Protein AF-A0A1X7VTA6-F1 (afdb_monomer)

Solvent-accessible surface area (backbone atoms only — not comparable to full-atom values): 4985 Å² total; per-residue (Å²): 132,82,76,76,68,67,46,59,56,52,52,30,50,54,24,49,79,68,67,36,52,69,60,19,42,53,51,15,57,76,70,71,42,66,48,58,43,50,51,47,56,50,51,51,56,28,57,76,66,79,47,76,92,79,54,66,70,57,55,62,47,56,78,72,45,90,72,51,68,71,60,39,51,54,52,52,52,55,55,56,61,75,74,108

Nearest PDB structures (foldseek):
  8ruy-assembly1_j  TM=6.886E-01  e=1.708E-03  Chlamydomonas reinhardtii

Sequence (84 aa):
MFVQAGFVFRAIEMNMELFQWERALDLAIRHKTHVDTVLAFRQKYLEEIDSKETVKKFQQYTEKIAIDWDKVIAKVTLEHEKIK

Radius of gyration: 12.66 Å; Cα contacts (8 Å, |Δi|>4): 61; chains: 1; bounding box: 28×28×39 Å

pLDDT: mean 84.78, std 11.54, range [37.69, 93.88]

Secondary structure (DSSP, 8-state):
---SSHHHHHHHHHHHHTT-HHHHHHHHHHTT-SHHHHHHHHHHHHHHTT-----HHHHHHHHHS---HHHHHHHHHHHHHTT-

InterPro domains:
  IPR056157 IFT80/172/WDR35, TPR domain [PF23387] (2-82)

Structure (mmCIF, N/CA/C/O backbone):
data_AF-A0A1X7VTA6-F1
#
_entry.id   AF-A0A1X7VTA6-F1
#
loop_
_atom_site.group_PDB
_atom_site.id
_atom_site.type_symbol
_atom_site.label_atom_id
_atom_site.label_alt_id
_atom_site.label_comp_id
_atom_site.label_asym_id
_atom_site.label_entity_id
_atom_site.label_seq_id
_atom_site.pdbx_PDB_ins_code
_atom_site.Cartn_x
_atom_site.Cartn_y
_atom_site.Cartn_z
_atom_site.occupancy
_atom_site.B_iso_or_equiv
_atom_site.auth_seq_id
_atom_site.auth_comp_id
_atom_site.auth_asym_id
_atom_site.auth_atom_id
_atom_site.pdbx_PDB_model_num
ATOM 1 N N . MET A 1 1 ? 3.664 11.783 -24.225 1.00 37.69 1 MET A N 1
ATOM 2 C CA . MET A 1 1 ? 2.945 10.497 -24.084 1.00 37.69 1 MET A CA 1
ATOM 3 C C . MET A 1 1 ? 3.328 9.906 -22.732 1.00 37.69 1 MET A C 1
ATOM 5 O O . MET A 1 1 ? 4.380 9.306 -22.600 1.00 37.69 1 MET A O 1
ATOM 9 N N . PHE A 1 2 ? 2.542 10.190 -21.695 1.00 46.84 2 PHE A N 1
ATOM 10 C CA . PHE A 1 2 ? 2.897 9.989 -20.284 1.00 46.84 2 PHE A CA 1
ATOM 11 C C . PHE A 1 2 ? 2.449 8.613 -19.758 1.00 46.84 2 PHE A C 1
ATOM 13 O O . PHE A 1 2 ? 1.735 8.509 -18.770 1.00 46.84 2 PHE A O 1
ATOM 20 N N . VAL A 1 3 ? 2.802 7.541 -20.473 1.00 48.97 3 VAL A N 1
ATOM 21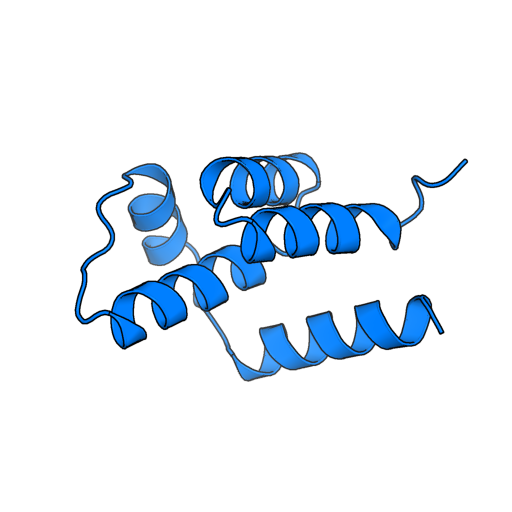 C CA . VAL A 1 3 ? 2.373 6.163 -20.134 1.00 48.97 3 VAL A CA 1
ATOM 22 C C . VAL A 1 3 ? 3.566 5.241 -19.837 1.00 48.97 3 VAL A C 1
ATOM 24 O O . VAL A 1 3 ? 3.401 4.061 -19.551 1.00 48.97 3 VAL A O 1
ATOM 27 N N . GLN A 1 4 ? 4.793 5.759 -19.817 1.00 51.94 4 GLN A N 1
ATOM 28 C CA . GLN A 1 4 ? 5.974 4.962 -19.481 1.00 51.94 4 GLN A CA 1
ATOM 29 C C . GLN A 1 4 ? 6.278 5.085 -17.978 1.00 51.94 4 GLN A C 1
ATOM 31 O O . GLN A 1 4 ? 6.960 6.001 -17.537 1.00 51.94 4 GLN A O 1
ATOM 36 N N . ALA A 1 5 ? 5.699 4.162 -17.202 1.00 55.28 5 ALA A N 1
ATOM 37 C CA . ALA A 1 5 ? 5.941 3.846 -15.784 1.00 55.28 5 ALA A CA 1
ATOM 38 C C . ALA A 1 5 ? 5.664 4.930 -14.710 1.00 55.28 5 ALA A C 1
ATOM 40 O O . ALA A 1 5 ? 4.990 4.612 -13.735 1.00 55.28 5 ALA A O 1
ATOM 41 N N . GLY A 1 6 ? 6.060 6.196 -14.882 1.00 59.81 6 GLY A N 1
ATOM 42 C CA . GLY A 1 6 ? 5.986 7.208 -13.807 1.00 59.81 6 GLY A CA 1
ATOM 43 C C . GLY A 1 6 ? 4.583 7.740 -13.463 1.00 59.81 6 GLY A C 1
ATOM 44 O O . GLY A 1 6 ? 4.339 8.182 -12.344 1.00 59.81 6 GLY A O 1
ATOM 45 N N . PHE A 1 7 ? 3.618 7.674 -14.388 1.00 74.00 7 PHE A N 1
ATOM 46 C CA . PHE A 1 7 ? 2.267 8.225 -1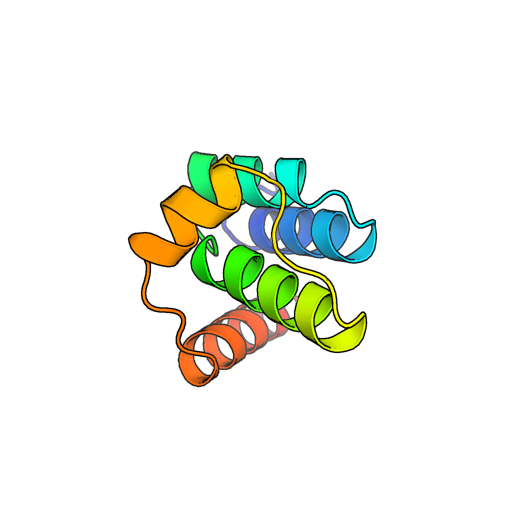4.161 1.00 74.00 7 PHE A CA 1
ATOM 47 C C . PHE A 1 7 ? 1.287 7.229 -13.550 1.00 74.00 7 PHE A C 1
ATOM 49 O O . PHE A 1 7 ? 0.312 7.641 -12.928 1.00 74.00 7 PHE A O 1
ATOM 56 N N . VAL A 1 8 ? 1.528 5.925 -13.712 1.00 83.19 8 VAL A N 1
ATOM 57 C CA . VAL A 1 8 ? 0.625 4.899 -13.173 1.00 83.19 8 VAL A CA 1
ATOM 58 C C . VAL A 1 8 ? 0.737 4.861 -11.656 1.00 83.19 8 VAL A C 1
ATOM 60 O O . VAL A 1 8 ? -0.286 4.901 -10.979 1.00 83.19 8 VAL A O 1
ATOM 63 N N . PHE A 1 9 ? 1.962 4.858 -11.118 1.00 86.19 9 PHE A N 1
ATOM 64 C CA . PHE A 1 9 ? 2.160 4.940 -9.673 1.00 86.19 9 PHE A CA 1
ATOM 65 C C . PHE A 1 9 ? 1.568 6.232 -9.105 1.00 86.19 9 PHE A C 1
ATOM 67 O O . PHE A 1 9 ? 0.804 6.168 -8.151 1.00 86.19 9 PHE A O 1
ATOM 74 N N . ARG A 1 10 ? 1.805 7.383 -9.750 1.00 86.19 10 ARG A N 1
ATOM 75 C CA . ARG A 1 10 ? 1.231 8.662 -9.309 1.00 86.19 10 ARG A CA 1
ATOM 76 C C . ARG A 1 10 ? -0.300 8.662 -9.318 1.00 86.19 10 ARG A C 1
ATOM 78 O O . ARG A 1 10 ? -0.916 9.206 -8.408 1.00 86.19 10 ARG A O 1
ATOM 85 N N . ALA A 1 11 ? -0.927 8.038 -10.316 1.00 88.81 11 ALA A N 1
ATOM 86 C CA . ALA A 1 11 ? -2.377 7.876 -10.346 1.00 88.81 11 ALA A CA 1
ATOM 87 C C . ALA A 1 11 ? -2.869 6.973 -9.204 1.00 88.81 11 ALA A C 1
ATOM 89 O O . ALA A 1 11 ? -3.874 7.290 -8.573 1.00 88.81 11 ALA A O 1
ATOM 90 N N . ILE A 1 12 ? -2.167 5.873 -8.917 1.00 91.00 12 ILE A N 1
ATOM 91 C CA . ILE A 1 12 ? -2.480 4.986 -7.788 1.00 91.00 12 ILE A CA 1
ATOM 92 C C . ILE A 1 12 ? -2.350 5.751 -6.465 1.00 91.00 12 ILE A C 1
ATOM 94 O O . ILE A 1 12 ? -3.297 5.761 -5.687 1.00 91.00 12 ILE A O 1
ATOM 98 N N . GLU A 1 13 ? -1.229 6.438 -6.250 1.00 89.62 13 GLU A N 1
ATOM 99 C CA . GLU A 1 13 ? -0.950 7.265 -5.072 1.00 89.62 13 GLU A CA 1
ATOM 100 C C . GLU A 1 13 ? -2.025 8.331 -4.860 1.00 89.62 13 GLU A C 1
ATOM 102 O O . GLU A 1 13 ? -2.629 8.382 -3.794 1.00 89.62 13 GLU A O 1
ATOM 107 N N . MET A 1 14 ? -2.373 9.088 -5.902 1.00 90.94 14 MET A N 1
ATOM 108 C CA . MET A 1 14 ? -3.439 10.089 -5.834 1.00 90.94 14 MET A CA 1
ATOM 109 C C . MET A 1 14 ? -4.794 9.470 -5.457 1.00 90.94 14 MET A C 1
ATOM 111 O O . MET A 1 14 ? -5.558 10.056 -4.695 1.00 90.94 14 MET A O 1
ATOM 115 N N . ASN A 1 15 ? -5.115 8.273 -5.962 1.00 92.56 15 ASN A N 1
ATOM 116 C CA . ASN A 1 15 ? -6.339 7.581 -5.556 1.00 92.56 15 ASN A CA 1
ATOM 117 C C . ASN A 1 15 ? -6.274 7.116 -4.092 1.00 92.56 15 ASN A C 1
ATOM 119 O O . ASN A 1 15 ? -7.300 7.159 -3.420 1.00 92.56 15 ASN A O 1
ATOM 123 N N . MET A 1 16 ? -5.107 6.709 -3.581 1.00 92.06 16 MET A N 1
ATOM 124 C CA . MET A 1 16 ? -4.931 6.373 -2.161 1.00 92.06 16 MET A CA 1
ATOM 125 C C . MET A 1 16 ? -5.107 7.607 -1.264 1.00 92.06 16 MET A C 1
ATOM 127 O O . MET A 1 16 ? -5.865 7.542 -0.300 1.00 92.06 16 MET A O 1
ATOM 131 N N . GLU A 1 17 ? -4.493 8.741 -1.616 1.00 90.19 17 GLU A N 1
ATOM 132 C CA . GLU A 1 17 ? -4.629 10.020 -0.894 1.00 90.19 17 GLU A CA 1
ATOM 133 C C . GLU A 1 17 ? -6.080 10.530 -0.868 1.00 90.19 17 GLU A C 1
ATOM 135 O O . GLU A 1 17 ? -6.531 11.100 0.122 1.00 90.19 17 GLU A O 1
ATOM 140 N N . LEU A 1 18 ? -6.840 10.290 -1.942 1.00 92.56 18 LEU A N 1
ATOM 141 C CA . LEU A 1 18 ? -8.264 10.630 -2.041 1.00 92.56 18 LEU A CA 1
ATOM 142 C C . LEU A 1 18 ? -9.196 9.568 -1.428 1.00 92.56 18 LEU A C 1
ATOM 144 O O . LEU A 1 18 ? -10.410 9.632 -1.634 1.00 92.56 18 LEU A O 1
ATOM 148 N N . PHE A 1 19 ? -8.654 8.571 -0.721 1.00 90.31 19 PHE A N 1
ATOM 149 C CA . PHE A 1 19 ? -9.386 7.432 -0.149 1.00 90.31 19 PHE A CA 1
ATOM 150 C C . PHE A 1 19 ? -10.195 6.615 -1.177 1.00 90.31 19 PHE A C 1
ATOM 152 O O . PHE A 1 19 ? -11.108 5.862 -0.828 1.00 90.31 19 PHE A O 1
ATOM 159 N N . GLN A 1 20 ? -9.849 6.707 -2.463 1.00 92.94 20 GLN A N 1
ATOM 160 C CA . GLN A 1 20 ? -10.433 5.933 -3.560 1.00 92.94 20 GLN A CA 1
ATOM 161 C C . GLN A 1 20 ? -9.745 4.564 -3.694 1.00 92.94 20 GLN A C 1
ATOM 163 O O . GLN A 1 20 ? -9.243 4.190 -4.756 1.00 92.94 20 GLN A O 1
ATOM 168 N N . TRP A 1 21 ? -9.743 3.792 -2.605 1.00 92.25 21 TRP A N 1
ATOM 169 C CA . TRP A 1 21 ? -9.006 2.530 -2.469 1.00 92.25 21 TRP A CA 1
ATOM 170 C C . TRP A 1 21 ? -9.325 1.502 -3.560 1.00 92.25 21 TRP A C 1
ATOM 172 O O . TRP A 1 21 ? -8.415 0.914 -4.139 1.00 92.25 21 TRP A O 1
ATOM 182 N N . GLU A 1 22 ? -10.601 1.307 -3.899 1.00 91.38 22 GLU A N 1
ATOM 183 C CA . GLU A 1 22 ? -10.990 0.357 -4.951 1.00 91.38 22 GLU A CA 1
ATOM 184 C C . GLU A 1 22 ? -10.442 0.748 -6.326 1.00 91.38 22 GLU A C 1
ATOM 186 O O . GLU A 1 22 ? -10.007 -0.118 -7.084 1.00 91.38 22 GLU A O 1
ATOM 191 N N . ARG A 1 23 ? -10.415 2.050 -6.640 1.00 92.12 23 ARG A N 1
ATOM 192 C CA . ARG A 1 23 ? -9.847 2.554 -7.897 1.00 92.12 23 ARG A CA 1
ATOM 193 C C . ARG A 1 23 ? -8.335 2.394 -7.924 1.00 92.12 23 ARG A C 1
ATOM 195 O O . ARG A 1 23 ? -7.803 1.978 -8.950 1.00 92.12 23 ARG A O 1
ATOM 202 N N . ALA A 1 24 ? -7.659 2.676 -6.809 1.00 93.88 24 ALA A N 1
ATOM 203 C CA . ALA A 1 2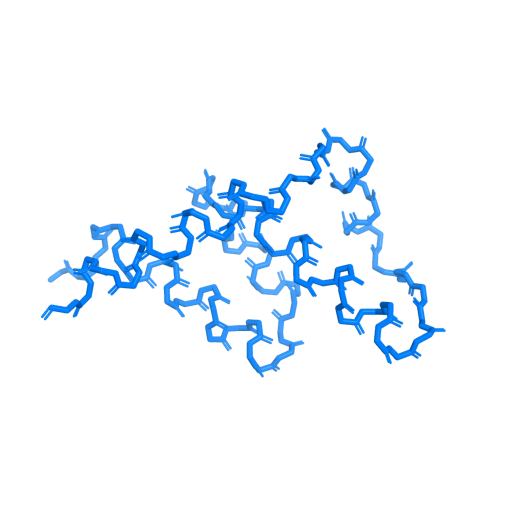4 ? -6.224 2.441 -6.668 1.00 93.88 24 ALA A CA 1
ATOM 204 C C . ALA A 1 24 ? -5.880 0.958 -6.896 1.00 93.88 24 ALA A C 1
ATOM 206 O O . ALA A 1 24 ? -4.980 0.647 -7.675 1.00 93.88 24 ALA A O 1
ATOM 207 N N . LEU A 1 25 ? -6.646 0.045 -6.288 1.00 92.50 25 LEU A N 1
ATOM 208 C CA . LEU A 1 25 ? -6.448 -1.397 -6.430 1.00 92.50 25 LEU A CA 1
ATOM 209 C C . LEU A 1 25 ? -6.727 -1.873 -7.861 1.00 92.50 25 LEU A C 1
ATOM 211 O O . LEU A 1 25 ? -5.929 -2.614 -8.432 1.00 92.50 25 LEU A O 1
ATOM 215 N N . ASP A 1 26 ? -7.824 -1.426 -8.472 1.00 92.31 26 ASP A N 1
ATOM 216 C CA . ASP A 1 26 ? -8.151 -1.779 -9.853 1.00 92.31 26 ASP A CA 1
ATOM 217 C C . ASP A 1 26 ? -7.068 -1.277 -10.830 1.00 92.31 26 ASP A C 1
ATOM 219 O O . ASP A 1 26 ? -6.696 -2.006 -11.752 1.00 92.31 26 ASP A O 1
ATOM 223 N N . LEU A 1 27 ? -6.529 -0.066 -10.635 1.00 91.62 27 LEU A N 1
ATOM 224 C CA . LEU A 1 27 ? -5.405 0.458 -11.424 1.00 91.62 27 LEU A CA 1
ATOM 225 C C . LEU A 1 27 ? -4.147 -0.400 -11.241 1.00 91.62 27 LEU A C 1
ATOM 227 O O . LEU A 1 27 ? -3.533 -0.809 -12.229 1.00 91.62 27 LEU A O 1
ATOM 231 N N . ALA A 1 28 ? -3.805 -0.723 -9.995 1.00 91.19 28 ALA A N 1
ATOM 232 C CA . ALA A 1 28 ? -2.663 -1.563 -9.660 1.00 91.19 28 ALA A CA 1
ATOM 233 C C . ALA A 1 28 ? -2.757 -2.955 -10.316 1.00 91.19 28 ALA A C 1
ATOM 235 O O . ALA A 1 28 ? -1.800 -3.423 -10.935 1.00 91.19 28 ALA A O 1
ATOM 236 N N . ILE A 1 29 ? -3.931 -3.595 -10.272 1.00 91.25 29 ILE A N 1
ATOM 237 C CA . ILE A 1 29 ? -4.172 -4.909 -10.889 1.00 91.25 29 ILE A CA 1
ATOM 238 C C . ILE A 1 29 ? -4.099 -4.827 -12.417 1.00 91.25 29 ILE A C 1
ATOM 240 O O . ILE A 1 29 ? -3.436 -5.657 -13.043 1.00 91.25 29 ILE A O 1
ATOM 244 N N . ARG A 1 30 ? -4.751 -3.830 -13.033 1.00 91.19 30 ARG A N 1
ATOM 245 C CA . ARG A 1 30 ? -4.764 -3.658 -14.500 1.00 91.19 30 ARG A CA 1
ATOM 246 C C . ARG A 1 30 ? -3.360 -3.487 -15.065 1.00 91.19 30 ARG A C 1
ATOM 248 O O . ARG A 1 30 ? -3.039 -4.077 -16.092 1.00 91.19 30 ARG A O 1
ATOM 255 N N . HIS A 1 31 ? -2.532 -2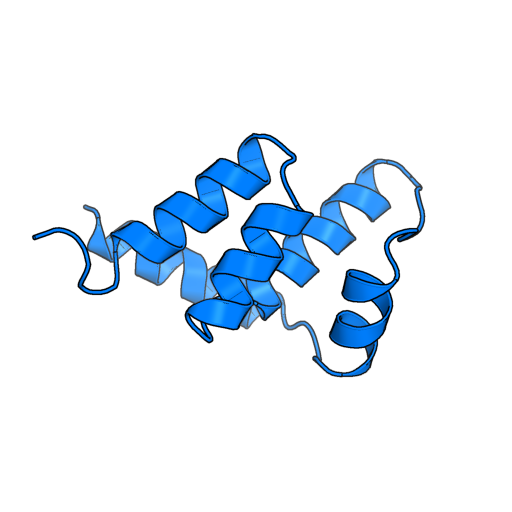.708 -14.378 1.00 88.56 31 HIS A N 1
ATOM 256 C CA . HIS A 1 31 ? -1.148 -2.462 -14.770 1.00 88.56 31 HIS A CA 1
ATOM 257 C C . HIS A 1 31 ? -0.156 -3.466 -14.169 1.00 88.56 31 HIS A C 1
ATOM 259 O O . HIS A 1 31 ? 1.037 -3.371 -14.448 1.00 88.56 31 HIS A O 1
ATOM 265 N N . LYS A 1 32 ? -0.641 -4.441 -13.383 1.00 87.94 32 LYS A N 1
ATOM 266 C CA . LYS A 1 32 ? 0.153 -5.469 -12.690 1.00 87.94 32 LYS A CA 1
ATOM 267 C C . LYS A 1 32 ? 1.334 -4.876 -11.908 1.00 87.94 32 LYS A C 1
ATOM 269 O O . LYS A 1 32 ? 2.432 -5.426 -11.925 1.00 87.94 32 LYS A O 1
ATOM 274 N N . THR A 1 33 ? 1.112 -3.749 -11.235 1.00 88.62 33 THR A N 1
ATOM 275 C CA . THR A 1 33 ? 2.143 -3.001 -10.502 1.00 88.62 33 THR A CA 1
ATOM 276 C C . THR A 1 33 ? 1.596 -2.486 -9.179 1.00 88.62 33 THR A C 1
ATOM 278 O O . THR A 1 33 ? 0.414 -2.172 -9.100 1.00 88.62 33 THR A O 1
ATOM 281 N N . HIS A 1 34 ? 2.447 -2.365 -8.156 1.00 87.75 34 HIS A N 1
ATOM 282 C CA . HIS A 1 34 ? 2.132 -1.708 -6.872 1.00 87.75 34 HIS A CA 1
ATOM 283 C C . HIS A 1 34 ? 0.853 -2.203 -6.166 1.00 87.75 34 HIS A C 1
ATOM 285 O O . HIS A 1 34 ? 0.241 -1.469 -5.394 1.00 87.75 34 HIS A O 1
ATOM 291 N N . VAL A 1 35 ? 0.425 -3.444 -6.425 1.00 91.44 35 VAL A N 1
ATOM 292 C CA . VAL A 1 35 ? -0.751 -4.052 -5.771 1.00 91.44 35 VAL A CA 1
ATOM 293 C C . VAL A 1 35 ? -0.472 -4.262 -4.285 1.00 91.44 35 VAL A C 1
ATOM 295 O O . VAL A 1 35 ? -1.304 -3.941 -3.446 1.00 91.44 35 VAL A O 1
ATOM 298 N N . ASP A 1 36 ? 0.728 -4.741 -3.970 1.00 91.12 36 ASP A N 1
ATOM 299 C CA . ASP A 1 36 ? 1.254 -4.869 -2.613 1.00 91.12 36 ASP A CA 1
ATOM 300 C C . ASP A 1 36 ? 1.270 -3.529 -1.874 1.00 91.12 36 ASP A C 1
ATOM 302 O O . ASP A 1 36 ? 0.830 -3.463 -0.731 1.00 91.12 36 ASP A O 1
ATOM 306 N N . THR A 1 37 ? 1.682 -2.452 -2.548 1.00 91.88 37 THR A N 1
ATOM 307 C CA . THR A 1 37 ? 1.658 -1.094 -1.992 1.00 91.88 37 THR A CA 1
ATOM 308 C C . THR A 1 37 ? 0.244 -0.680 -1.588 1.00 91.88 37 THR A C 1
ATOM 310 O O . THR A 1 37 ? 0.027 -0.278 -0.448 1.00 91.88 37 THR A O 1
ATOM 313 N N . VAL A 1 38 ? -0.744 -0.829 -2.479 1.00 93.31 38 VAL A N 1
ATOM 314 C CA . VAL A 1 38 ? -2.138 -0.449 -2.178 1.00 93.31 38 VAL A CA 1
ATOM 315 C C . VAL A 1 38 ? -2.698 -1.255 -1.003 1.00 93.31 38 VAL A C 1
ATOM 317 O O . VAL A 1 38 ? -3.378 -0.691 -0.146 1.00 93.31 38 VAL A O 1
ATOM 320 N N . LEU A 1 39 ? -2.398 -2.554 -0.934 1.00 92.56 39 LEU A N 1
ATOM 321 C CA . LEU A 1 39 ? -2.830 -3.419 0.167 1.00 92.56 39 LEU A CA 1
ATOM 322 C C . LEU A 1 39 ? -2.171 -3.027 1.496 1.00 92.56 39 LEU A C 1
ATOM 324 O O . LEU A 1 39 ? -2.863 -2.940 2.507 1.00 92.56 39 LEU A O 1
ATOM 328 N N . ALA A 1 40 ? -0.867 -2.736 1.488 1.00 91.62 40 ALA A N 1
ATOM 329 C CA . ALA A 1 40 ? -0.120 -2.319 2.672 1.00 91.62 40 ALA A CA 1
ATOM 330 C C . ALA A 1 40 ? -0.675 -1.016 3.257 1.00 91.62 40 ALA A C 1
ATOM 332 O O . ALA A 1 40 ? -1.046 -0.957 4.429 1.00 91.62 40 ALA A O 1
ATOM 333 N N . PHE A 1 41 ? -0.803 0.021 2.423 1.00 91.75 41 PHE A N 1
ATOM 334 C CA . PHE A 1 41 ? -1.338 1.314 2.851 1.00 91.75 41 PHE A CA 1
ATOM 335 C C . PHE A 1 41 ? -2.780 1.207 3.338 1.00 91.75 41 PHE A C 1
ATOM 337 O O . PHE A 1 41 ? -3.141 1.848 4.323 1.00 91.75 41 PHE A O 1
ATOM 344 N N . ARG A 1 42 ? -3.595 0.365 2.696 1.00 92.12 42 ARG A N 1
ATOM 345 C CA . ARG A 1 42 ? -4.963 0.104 3.138 1.00 92.12 42 ARG A CA 1
ATOM 346 C C . ARG A 1 42 ? -5.002 -0.567 4.510 1.00 92.12 42 ARG A C 1
ATOM 348 O O . ARG A 1 42 ? -5.786 -0.144 5.354 1.00 92.12 42 ARG A O 1
ATOM 355 N N . GLN A 1 43 ? -4.174 -1.586 4.729 1.00 90.19 43 GLN A N 1
ATOM 356 C CA . GLN A 1 43 ? -4.094 -2.274 6.014 1.00 90.19 43 GLN A CA 1
ATOM 357 C C . GLN A 1 43 ? -3.680 -1.303 7.123 1.00 90.19 43 GLN A C 1
ATOM 359 O O . GLN A 1 43 ? -4.373 -1.211 8.130 1.00 90.19 43 GLN A O 1
ATOM 364 N N . LYS A 1 44 ? -2.627 -0.512 6.892 1.00 91.31 44 LYS A N 1
ATOM 365 C CA . LYS A 1 44 ? -2.179 0.515 7.839 1.00 91.31 44 LYS A CA 1
ATOM 366 C C . LYS A 1 44 ? -3.267 1.547 8.133 1.00 91.31 44 LYS A C 1
ATOM 368 O O . LYS A 1 44 ? -3.503 1.861 9.290 1.00 91.31 44 LYS A O 1
ATOM 373 N N . TYR A 1 45 ? -3.960 2.036 7.104 1.00 91.56 45 TYR A N 1
ATOM 374 C CA . TYR A 1 45 ? -5.064 2.980 7.282 1.00 91.56 45 TYR A CA 1
ATOM 375 C C . TYR A 1 45 ? -6.171 2.407 8.174 1.00 91.56 45 TYR A C 1
ATOM 377 O O . TYR A 1 45 ? -6.702 3.117 9.018 1.00 91.56 45 TYR A O 1
ATOM 385 N N . LEU A 1 46 ? -6.521 1.130 7.992 1.00 90.94 46 LEU A N 1
ATOM 386 C CA . LEU A 1 46 ? -7.535 0.459 8.804 1.00 90.94 46 LEU A CA 1
ATOM 387 C C . LEU A 1 46 ? -7.073 0.216 10.245 1.00 90.94 46 LEU A C 1
ATOM 389 O O . LEU A 1 46 ? -7.868 0.414 11.159 1.00 90.94 46 LEU A O 1
ATOM 393 N N . GLU A 1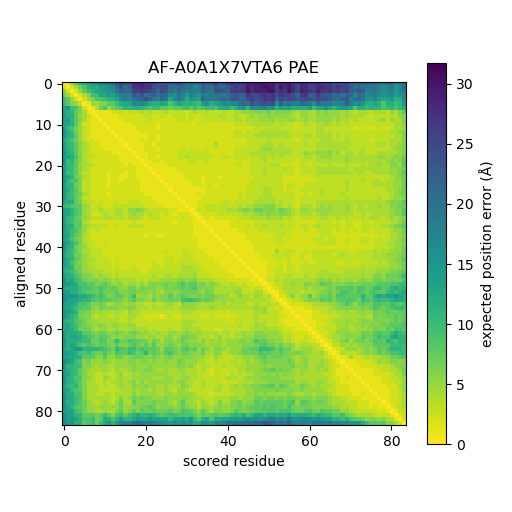 47 ? -5.808 -0.158 10.442 1.00 91.00 47 GLU A N 1
ATOM 394 C CA . GLU A 1 47 ? -5.189 -0.292 11.766 1.00 91.00 47 GLU A CA 1
ATOM 395 C C . GLU A 1 47 ? -5.18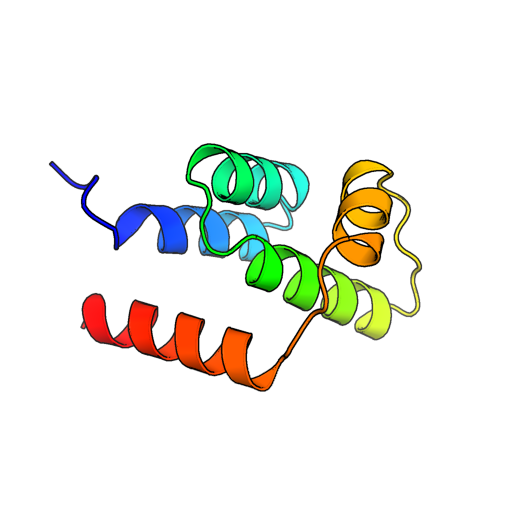2 1.047 12.521 1.00 91.00 47 GLU A C 1
ATOM 397 O O . GLU A 1 47 ? -5.525 1.085 13.696 1.00 91.00 47 GLU A O 1
ATOM 402 N N . GLU A 1 48 ? -4.882 2.160 11.845 1.00 91.56 48 GLU A N 1
ATOM 403 C CA . GLU A 1 48 ? -4.883 3.504 12.446 1.00 91.56 48 GLU A CA 1
ATOM 404 C C . GLU A 1 48 ? -6.268 3.960 12.932 1.00 91.56 48 GLU A C 1
ATOM 406 O O . GLU A 1 48 ? -6.358 4.784 13.843 1.00 91.56 48 GLU A O 1
ATOM 411 N N . ILE A 1 49 ? -7.347 3.437 12.344 1.00 91.44 49 ILE A N 1
ATOM 412 C CA . ILE A 1 49 ? -8.730 3.762 12.729 1.00 91.44 49 ILE A CA 1
ATOM 413 C C . ILE A 1 49 ? -9.415 2.633 13.516 1.00 91.44 49 ILE A C 1
ATOM 415 O O . ILE A 1 49 ? -10.641 2.653 13.647 1.00 91.44 49 ILE A O 1
ATOM 419 N N . ASP A 1 50 ? -8.655 1.636 13.990 1.00 90.88 50 ASP A N 1
ATOM 420 C CA . ASP A 1 50 ? -9.151 0.434 14.683 1.00 90.88 50 ASP A CA 1
ATOM 421 C C . ASP A 1 50 ? -10.312 -0.266 13.943 1.00 90.88 50 ASP A C 1
ATOM 423 O O . ASP A 1 50 ? -11.252 -0.814 14.531 1.00 90.88 50 ASP A O 1
ATOM 427 N N . SER A 1 51 ? -10.258 -0.255 12.611 1.00 90.50 51 SER A N 1
ATOM 428 C CA . SER A 1 51 ? -11.267 -0.854 11.745 1.00 90.50 51 SER A CA 1
ATOM 429 C C . SER A 1 51 ? -10.738 -2.107 11.060 1.00 90.50 51 SER A C 1
ATOM 431 O O . SER A 1 51 ? -9.539 -2.335 10.920 1.00 90.50 51 SER A O 1
ATO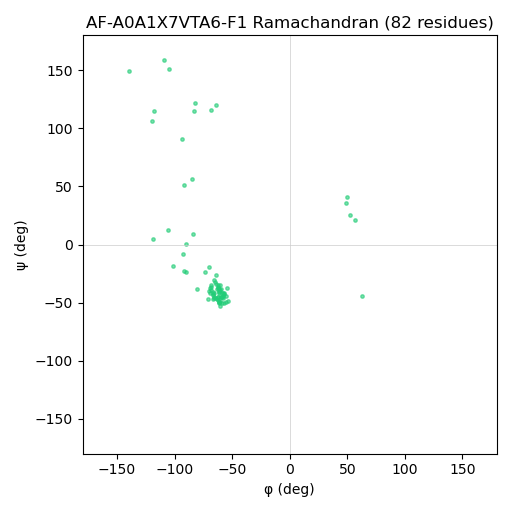M 433 N N . LYS A 1 52 ? -11.662 -2.955 10.613 1.00 86.31 52 LYS A N 1
ATOM 434 C CA . LYS A 1 52 ? -11.342 -4.182 9.880 1.00 86.31 52 LYS A CA 1
ATOM 435 C C . LYS A 1 52 ? -11.651 -4.003 8.407 1.00 86.31 52 LYS A C 1
ATOM 437 O O . LYS A 1 52 ? -12.569 -3.274 8.036 1.00 86.31 52 LYS A O 1
ATOM 442 N N . GLU A 1 53 ? -10.919 -4.721 7.563 1.00 86.38 53 GLU A N 1
ATOM 443 C CA . GLU A 1 53 ? -11.192 -4.706 6.132 1.00 86.38 53 GLU A CA 1
ATOM 444 C C . GLU A 1 53 ? -12.574 -5.304 5.865 1.00 86.38 53 GLU A C 1
ATOM 446 O O . GLU A 1 53 ? -12.840 -6.461 6.191 1.00 86.38 53 GLU A O 1
ATOM 451 N N . THR A 1 54 ? -13.458 -4.511 5.271 1.00 86.69 54 THR A N 1
ATOM 452 C CA . THR A 1 54 ? -14.824 -4.915 4.911 1.00 86.69 54 THR A CA 1
ATOM 453 C C . THR A 1 54 ? -14.946 -5.241 3.428 1.00 86.69 54 THR A C 1
ATOM 455 O O . THR A 1 54 ? -15.882 -5.928 3.011 1.00 86.69 54 THR A O 1
ATOM 458 N N . VAL A 1 55 ? -13.995 -4.779 2.611 1.00 87.69 55 VAL A N 1
ATOM 459 C CA . VAL A 1 55 ? -14.049 -4.946 1.164 1.00 87.69 55 VAL A CA 1
ATOM 460 C C . VAL A 1 55 ? -13.520 -6.328 0.784 1.00 87.69 55 VAL A C 1
ATOM 462 O O . VAL A 1 55 ? -12.331 -6.622 0.904 1.00 87.69 55 VAL A O 1
ATOM 465 N N . LYS A 1 56 ? -14.402 -7.176 0.239 1.00 88.00 56 LYS A N 1
ATOM 466 C CA . LYS A 1 56 ? -14.082 -8.565 -0.150 1.00 88.00 56 LYS A CA 1
ATOM 467 C C . LYS A 1 56 ? -12.883 -8.679 -1.093 1.00 88.00 56 LYS A C 1
ATOM 469 O O . LYS A 1 56 ? -12.107 -9.621 -0.973 1.00 88.00 56 LYS A O 1
ATOM 474 N N . LYS A 1 57 ? -12.728 -7.734 -2.033 1.00 87.81 57 LYS A N 1
ATOM 475 C CA . LYS A 1 57 ? -11.574 -7.707 -2.948 1.00 87.81 57 LYS A CA 1
ATOM 476 C C . LYS A 1 57 ? -10.266 -7.650 -2.155 1.00 87.81 57 LYS A C 1
ATOM 478 O O . LYS A 1 57 ? -9.393 -8.476 -2.379 1.00 87.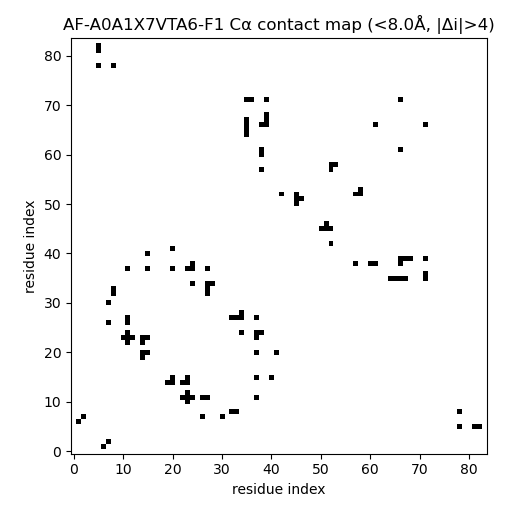81 57 LYS A O 1
ATOM 483 N N . PHE A 1 58 ? -10.157 -6.721 -1.208 1.00 88.62 58 PHE A N 1
ATOM 484 C CA . PHE A 1 58 ? -8.950 -6.540 -0.404 1.00 88.62 58 PHE A CA 1
ATOM 485 C C . PHE A 1 58 ? -8.640 -7.779 0.435 1.00 88.62 58 PHE A C 1
ATOM 487 O O . PHE A 1 58 ? -7.522 -8.270 0.362 1.00 88.62 58 PHE A O 1
ATOM 494 N N . GLN A 1 59 ? -9.638 -8.366 1.103 1.00 88.25 59 GLN A N 1
ATOM 495 C CA . GLN A 1 59 ? -9.464 -9.611 1.868 1.00 88.25 59 GLN A CA 1
ATOM 496 C C . GLN A 1 59 ? -8.850 -10.737 1.016 1.00 88.25 59 GLN A C 1
ATOM 498 O O . GLN A 1 59 ? -7.843 -11.330 1.394 1.00 88.25 59 GLN A O 1
ATOM 503 N N . GLN A 1 60 ? -9.394 -10.971 -0.183 1.00 88.38 60 GLN A N 1
ATOM 504 C CA . GLN A 1 60 ? -8.899 -12.016 -1.087 1.00 88.38 60 GLN A CA 1
ATOM 505 C C . GLN A 1 60 ? -7.465 -11.779 -1.569 1.00 88.38 60 GLN A C 1
ATOM 507 O O . GLN A 1 60 ? -6.738 -12.737 -1.833 1.00 88.38 60 GLN A O 1
ATOM 512 N N . TYR A 1 61 ? -7.075 -10.519 -1.765 1.00 86.38 61 TYR A N 1
ATOM 513 C CA . TYR A 1 61 ? -5.730 -10.182 -2.220 1.00 86.38 61 TYR A CA 1
ATOM 514 C C . TYR A 1 61 ? -4.718 -10.201 -1.074 1.00 86.38 61 TYR A C 1
ATOM 516 O O . TYR A 1 61 ? -3.618 -10.707 -1.279 1.00 86.38 61 TYR A O 1
ATOM 524 N N . THR A 1 62 ? -5.094 -9.746 0.121 1.00 83.56 62 THR A N 1
ATOM 525 C CA . THR A 1 62 ? -4.252 -9.815 1.323 1.00 83.56 62 THR A CA 1
ATOM 526 C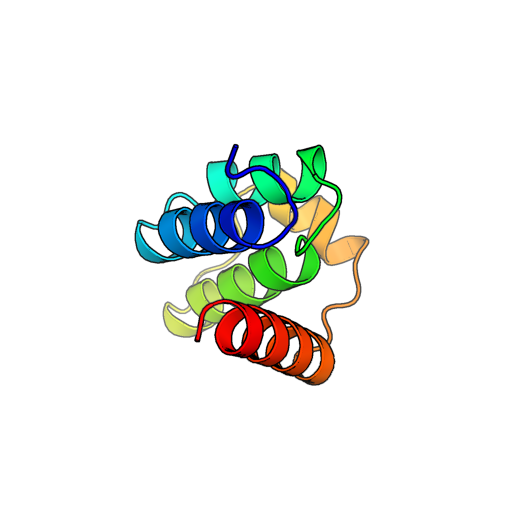 C . THR A 1 62 ? -3.939 -11.260 1.716 1.00 83.56 62 THR A C 1
ATOM 528 O O . THR A 1 62 ? -2.813 -11.559 2.089 1.00 83.56 62 THR A O 1
ATOM 531 N N . GLU A 1 63 ? -4.881 -12.195 1.556 1.00 83.81 63 GLU A N 1
ATOM 532 C CA . GLU A 1 63 ? -4.620 -13.627 1.791 1.00 83.81 63 GLU A CA 1
ATOM 533 C C . GLU A 1 63 ? -3.623 -14.235 0.792 1.00 83.81 63 GLU A C 1
ATOM 535 O O . GLU A 1 63 ? -2.903 -15.179 1.112 1.00 83.81 63 GLU A O 1
ATOM 540 N N . LYS A 1 64 ? -3.583 -13.714 -0.439 1.00 83.19 64 LYS A N 1
ATOM 541 C CA . LYS A 1 64 ? -2.742 -14.243 -1.524 1.00 83.19 64 LYS A CA 1
ATOM 542 C C . LYS A 1 64 ? -1.371 -13.584 -1.605 1.00 83.19 64 LYS A C 1
ATOM 544 O O . LYS A 1 64 ? -0.464 -14.157 -2.208 1.00 83.19 64 LYS A O 1
ATOM 549 N N . ILE A 1 65 ? -1.232 -12.372 -1.080 1.00 81.25 65 ILE A N 1
ATOM 550 C CA . ILE A 1 65 ? -0.046 -11.535 -1.242 1.00 81.25 65 ILE A CA 1
ATOM 551 C C . ILE A 1 65 ? 0.553 -11.284 0.136 1.00 81.25 65 ILE A C 1
ATOM 553 O O . ILE A 1 65 ? -0.037 -10.599 0.964 1.00 81.25 65 ILE A O 1
ATOM 557 N N . ALA A 1 66 ? 1.762 -11.801 0.358 1.00 79.38 66 ALA A N 1
ATOM 558 C CA . ALA A 1 66 ? 2.548 -11.440 1.528 1.00 79.38 66 ALA A CA 1
ATOM 559 C C . ALA A 1 66 ? 2.992 -9.974 1.408 1.00 79.38 66 ALA A C 1
ATOM 561 O O . ALA A 1 66 ? 3.735 -9.618 0.490 1.00 79.38 66 ALA A O 1
ATOM 562 N N . ILE A 1 67 ? 2.512 -9.132 2.321 1.00 84.62 67 ILE A N 1
ATOM 563 C CA . ILE A 1 67 ? 2.861 -7.713 2.381 1.00 84.62 67 ILE A CA 1
ATOM 564 C C . ILE A 1 67 ? 4.199 -7.569 3.111 1.00 84.62 67 ILE A C 1
ATOM 566 O O . ILE A 1 67 ? 4.338 -7.983 4.259 1.00 84.62 67 ILE A O 1
ATOM 570 N N . ASP A 1 68 ? 5.178 -6.973 2.434 1.00 87.44 68 ASP A N 1
ATOM 571 C CA . ASP A 1 68 ? 6.508 -6.681 2.967 1.00 87.44 68 ASP A CA 1
ATOM 572 C C . ASP A 1 68 ? 6.732 -5.167 2.919 1.00 87.44 68 ASP A C 1
ATOM 574 O O . ASP A 1 68 ? 6.911 -4.583 1.845 1.00 87.44 68 ASP A O 1
ATOM 578 N N . TRP A 1 69 ? 6.673 -4.529 4.089 1.00 84.62 69 TRP A N 1
ATOM 579 C CA . TRP A 1 69 ? 6.763 -3.077 4.219 1.00 84.62 69 TRP A CA 1
ATOM 580 C C . TRP A 1 69 ? 8.099 -2.517 3.732 1.00 84.62 69 TRP A C 1
ATOM 582 O O . TRP A 1 69 ? 8.104 -1.456 3.109 1.00 84.62 69 TRP A O 1
ATOM 592 N N . ASP A 1 70 ? 9.204 -3.242 3.914 1.00 87.19 70 ASP A N 1
ATOM 593 C CA . ASP A 1 70 ? 10.523 -2.784 3.469 1.00 87.19 70 ASP A CA 1
ATOM 594 C C . ASP A 1 70 ? 10.580 -2.714 1.939 1.00 87.19 70 ASP A C 1
ATOM 596 O O . ASP A 1 70 ? 11.067 -1.741 1.356 1.00 87.19 70 ASP A O 1
ATOM 600 N N . LYS A 1 71 ? 9.995 -3.711 1.263 1.00 87.56 71 LYS A N 1
ATOM 601 C CA . LYS A 1 71 ? 9.887 -3.714 -0.204 1.00 87.56 71 LYS A CA 1
ATOM 602 C C . LYS A 1 71 ? 8.935 -2.645 -0.718 1.00 87.56 71 LYS A C 1
ATOM 604 O O . LYS A 1 71 ? 9.218 -2.042 -1.753 1.00 87.56 71 LYS A O 1
ATOM 609 N N . VAL A 1 72 ? 7.815 -2.422 -0.032 1.00 88.31 72 VAL A N 1
ATOM 610 C CA . VAL A 1 72 ? 6.849 -1.382 -0.405 1.00 88.31 72 VAL A CA 1
ATOM 611 C C . VAL A 1 72 ? 7.509 -0.008 -0.335 1.00 88.31 72 VAL A C 1
ATOM 613 O O . VAL A 1 72 ? 7.457 0.735 -1.313 1.00 88.31 72 VAL A O 1
ATOM 616 N N . ILE A 1 73 ? 8.189 0.303 0.770 1.00 86.25 73 ILE A N 1
ATOM 617 C CA . ILE A 1 73 ? 8.879 1.585 0.948 1.00 86.25 73 ILE A CA 1
ATOM 618 C C . ILE A 1 73 ? 9.958 1.753 -0.122 1.00 86.25 73 ILE A C 1
ATOM 620 O O . ILE A 1 73 ? 9.952 2.761 -0.822 1.00 86.25 73 ILE A O 1
ATOM 624 N N . ALA A 1 74 ? 10.812 0.746 -0.330 1.00 87.88 74 ALA A N 1
ATOM 625 C CA . ALA A 1 74 ? 11.853 0.806 -1.354 1.00 87.88 74 ALA A CA 1
ATOM 626 C C . ALA A 1 74 ? 11.284 1.072 -2.761 1.00 87.88 74 ALA A C 1
ATOM 628 O O . ALA A 1 74 ? 11.826 1.891 -3.503 1.00 87.88 74 ALA A O 1
ATOM 629 N N . LYS A 1 75 ? 10.165 0.429 -3.130 1.00 85.62 75 LYS A N 1
ATOM 630 C CA . LYS A 1 75 ? 9.480 0.678 -4.410 1.00 85.62 75 LYS A CA 1
ATOM 631 C C . LYS A 1 75 ? 8.958 2.107 -4.511 1.00 85.62 75 LYS A C 1
ATOM 633 O O . LYS A 1 75 ? 9.172 2.742 -5.536 1.00 85.62 75 LYS A O 1
ATOM 638 N N . VAL A 1 76 ? 8.290 2.607 -3.473 1.00 86.00 76 VAL A N 1
ATOM 639 C CA . VAL A 1 76 ? 7.739 3.972 -3.451 1.00 86.00 76 VAL A CA 1
ATOM 640 C C . VAL A 1 76 ? 8.856 5.010 -3.556 1.00 86.00 76 VAL A C 1
ATOM 642 O O . VAL A 1 76 ? 8.766 5.912 -4.384 1.00 86.00 76 VAL A O 1
ATOM 645 N N . THR A 1 77 ? 9.943 4.847 -2.796 1.00 85.31 77 THR A N 1
ATOM 646 C CA . THR A 1 77 ? 11.106 5.743 -2.854 1.00 85.31 77 THR A CA 1
ATOM 647 C C . THR A 1 77 ? 11.716 5.773 -4.253 1.00 85.31 77 THR A C 1
ATOM 649 O O . THR A 1 77 ? 11.947 6.853 -4.790 1.00 85.31 77 THR A O 1
ATOM 652 N N . LEU A 1 78 ? 11.895 4.609 -4.886 1.00 84.94 78 LEU A N 1
ATOM 653 C CA . LEU A 1 78 ? 12.388 4.529 -6.264 1.00 84.94 78 LEU A CA 1
ATOM 654 C C . LEU A 1 78 ? 11.455 5.223 -7.266 1.00 84.94 78 LEU A C 1
ATOM 656 O O . LEU A 1 78 ? 11.927 5.835 -8.220 1.00 84.94 78 LEU A O 1
ATOM 660 N N . GLU A 1 79 ? 10.135 5.125 -7.093 1.00 83.69 79 GLU A N 1
ATOM 661 C CA . GLU A 1 79 ? 9.180 5.821 -7.961 1.00 83.69 79 GLU A CA 1
ATOM 662 C C . GLU A 1 79 ? 9.216 7.343 -7.757 1.00 83.69 79 GLU A C 1
ATOM 664 O O . GLU A 1 79 ? 9.141 8.087 -8.734 1.00 83.69 79 GLU A O 1
ATOM 669 N N . HIS A 1 80 ? 9.399 7.821 -6.524 1.00 77.94 80 HIS A N 1
ATOM 670 C CA . HIS A 1 80 ? 9.559 9.251 -6.233 1.00 77.94 80 HIS A CA 1
ATOM 671 C C . HIS A 1 80 ? 10.873 9.825 -6.774 1.00 77.94 80 HIS A C 1
ATOM 673 O O . HIS A 1 80 ? 10.879 10.949 -7.273 1.00 77.94 80 HIS A O 1
ATOM 679 N N . GLU A 1 81 ? 11.969 9.063 -6.743 1.00 79.50 81 GLU A N 1
ATOM 680 C CA . GLU A 1 81 ? 13.252 9.487 -7.323 1.00 79.50 81 GLU A CA 1
ATOM 681 C C . GLU A 1 81 ? 13.190 9.642 -8.848 1.00 79.50 81 GLU A C 1
ATOM 683 O O . GLU A 1 81 ? 13.833 10.533 -9.394 1.00 79.50 81 GLU A O 1
ATOM 688 N N . LYS A 1 82 ? 12.379 8.836 -9.544 1.00 71.44 82 LYS A N 1
ATOM 689 C CA . LYS A 1 82 ? 12.213 8.915 -11.010 1.00 71.44 82 LYS A CA 1
ATOM 690 C C . LYS A 1 82 ? 11.458 10.157 -11.491 1.00 71.44 82 LYS A C 1
ATOM 692 O O . LYS A 1 82 ? 11.505 10.463 -12.680 1.00 71.44 82 LYS A O 1
ATOM 697 N N . ILE A 1 83 ? 10.703 10.810 -10.608 1.00 64.62 83 ILE A N 1
ATOM 698 C CA . ILE A 1 83 ? 9.891 11.998 -10.925 1.00 64.62 83 ILE A CA 1
ATOM 699 C C . ILE A 1 83 ? 10.680 13.297 -10.649 1.00 64.62 83 ILE A C 1
ATOM 701 O O . ILE A 1 83 ? 10.221 14.381 -11.010 1.00 64.62 83 ILE A O 1
ATOM 705 N N . LYS A 1 84 ? 11.860 13.190 -10.025 1.00 53.72 84 LYS A N 1
ATOM 706 C CA . LYS A 1 84 ? 12.728 14.306 -9.639 1.00 53.72 84 LYS A CA 1
ATOM 707 C C . LYS A 1 84 ? 13.639 14.752 -10.782 1.00 53.72 84 LYS A C 1
ATOM 709 O O . LYS A 1 84 ? 13.848 15.980 -10.885 1.00 53.72 84 LYS A O 1
#

Organism: Amphimedon queenslandica (NCBI:txid400682)

Foldseek 3Di:
DPPPPLVLVVVLVVCVVVVVLVVSCVSCVVVVHCNLVSLVSVVVVCVVVVHDDPDPVSVVVCVVDDRDVVVSVVVVVVSVVVVD

Mean predicted aligned error: 5.59 Å